Protein AF-A0AAV9WI42-F1 (afdb_monomer_lite)

Organism: NCBI:txid47236

Radius of gyration: 36.92 Å; chains: 1; bounding box: 80×61×106 Å

Secondary structure (DSSP, 8-state):
--HHHHHHHHHHHHHHHHHHHHHHHHHHHHHHHHHHHHHHHHHHHHHHHHHHHHHHHHHHHHHHHHHHHHHHS--HHHHHHHTT-HHHHHHHHHHHHHHTTT------------------------------------HHHHHHHHHHTT--------

pLDDT: mean 77.24, std 18.73, range [43.41, 98.69]

Structure (mmCIF, N/CA/C/O backbone):
data_AF-A0AAV9WI42-F1
#
_entry.id   AF-A0AAV9WI42-F1
#
loop_
_atom_site.group_PDB
_atom_site.id
_atom_site.type_symbol
_atom_site.label_atom_id
_atom_site.label_alt_id
_atom_site.label_comp_id
_atom_site.label_asym_id
_atom_site.label_entity_id
_atom_site.label_seq_id
_atom_site.pdbx_PDB_ins_code
_atom_site.Cartn_x
_atom_site.Cartn_y
_atom_site.Cartn_z
_atom_site.occupancy
_atom_site.B_iso_or_equiv
_atom_site.auth_seq_id
_atom_site.auth_comp_id
_atom_site.auth_asym_id
_atom_site.auth_atom_id
_atom_site.pdbx_PDB_model_num
ATOM 1 N N . MET A 1 1 ? 42.926 2.794 -51.880 1.00 59.94 1 MET A N 1
ATOM 2 C CA . MET A 1 1 ? 42.778 3.765 -50.778 1.00 59.94 1 MET A CA 1
ATOM 3 C C . MET A 1 1 ? 41.335 3.928 -50.275 1.00 59.94 1 MET A C 1
ATOM 5 O O . MET A 1 1 ? 41.202 4.468 -49.194 1.00 59.94 1 MET A O 1
ATOM 9 N N . SER A 1 2 ? 40.263 3.473 -50.959 1.00 68.25 2 SER A N 1
ATOM 10 C CA . SER A 1 2 ? 38.882 3.684 -50.449 1.00 68.25 2 SER A CA 1
ATOM 11 C C . SER A 1 2 ? 38.373 2.633 -49.446 1.00 68.25 2 SER A C 1
ATOM 13 O O . SER A 1 2 ? 37.429 2.909 -48.724 1.00 68.25 2 SER A O 1
ATOM 15 N N . GLY A 1 3 ? 38.995 1.451 -49.348 1.00 74.44 3 GLY A N 1
ATOM 16 C CA . GLY A 1 3 ? 38.494 0.373 -48.477 1.00 74.44 3 GLY A CA 1
ATOM 17 C C . GLY A 1 3 ? 38.712 0.576 -46.971 1.00 74.44 3 GLY A C 1
ATOM 18 O O . GLY A 1 3 ? 38.089 -0.114 -46.173 1.00 74.44 3 GLY A O 1
ATOM 19 N N . THR A 1 4 ? 39.584 1.501 -46.560 1.00 82.50 4 THR A N 1
ATOM 20 C CA . THR A 1 4 ? 39.823 1.790 -45.134 1.00 82.50 4 THR A CA 1
ATOM 21 C C . THR A 1 4 ? 38.729 2.672 -44.534 1.00 82.50 4 THR A C 1
ATOM 23 O O . THR A 1 4 ? 38.365 2.481 -43.380 1.00 82.50 4 THR A O 1
ATOM 26 N N . GLN A 1 5 ? 38.149 3.576 -45.327 1.00 84.31 5 GLN A N 1
ATOM 27 C CA . GLN A 1 5 ? 37.124 4.514 -44.865 1.00 84.31 5 GLN A CA 1
ATOM 28 C C . GLN A 1 5 ? 35.779 3.819 -44.591 1.00 84.31 5 GLN A C 1
ATOM 30 O O . GLN A 1 5 ? 35.120 4.117 -43.598 1.00 84.31 5 GLN A O 1
ATOM 35 N N . ASP A 1 6 ? 35.410 2.831 -45.411 1.00 88.25 6 ASP A N 1
ATOM 36 C CA . ASP A 1 6 ? 34.197 2.027 -45.200 1.00 88.25 6 ASP A CA 1
ATOM 37 C C . ASP A 1 6 ? 34.301 1.148 -43.940 1.00 88.25 6 ASP A C 1
ATOM 39 O O . ASP A 1 6 ? 33.302 0.865 -43.274 1.00 88.25 6 ASP A O 1
ATOM 43 N N . HIS A 1 7 ? 35.518 0.716 -43.588 1.00 91.12 7 HIS A N 1
ATOM 44 C CA . HIS A 1 7 ? 35.749 -0.084 -42.388 1.00 91.12 7 HIS A CA 1
ATOM 45 C C . HIS A 1 7 ? 35.605 0.750 -41.111 1.00 91.12 7 HIS A C 1
ATOM 47 O O . HIS A 1 7 ? 34.918 0.318 -40.187 1.00 91.12 7 HIS A O 1
ATOM 53 N N . GLU A 1 8 ? 36.184 1.953 -41.080 1.00 91.38 8 GLU A N 1
ATOM 54 C CA . GLU A 1 8 ? 36.052 2.882 -39.949 1.00 91.38 8 GLU A CA 1
ATOM 55 C C . GLU A 1 8 ? 34.584 3.254 -39.698 1.00 91.38 8 GLU A C 1
ATOM 57 O O . GLU A 1 8 ? 34.103 3.136 -38.572 1.00 91.38 8 GLU A O 1
ATOM 62 N N . GLN A 1 9 ? 33.828 3.572 -40.755 1.00 92.00 9 GLN A N 1
ATOM 63 C CA . GLN A 1 9 ? 32.399 3.878 -40.633 1.00 92.00 9 GLN A CA 1
ATOM 64 C C . GLN A 1 9 ? 31.577 2.703 -40.081 1.00 92.00 9 GLN A C 1
ATOM 66 O O . GLN A 1 9 ? 30.646 2.907 -39.300 1.00 92.00 9 GLN A O 1
ATOM 71 N N . ASN A 1 10 ? 31.912 1.465 -40.456 1.00 95.00 10 ASN A N 1
ATOM 72 C CA . ASN A 1 10 ? 31.237 0.275 -39.935 1.00 95.00 10 ASN A CA 1
ATOM 73 C C . ASN A 1 10 ? 31.556 0.049 -38.446 1.00 95.00 10 ASN A C 1
ATOM 75 O O . ASN A 1 10 ? 30.659 -0.260 -37.663 1.00 95.00 10 ASN A O 1
ATOM 79 N N . VAL A 1 11 ? 32.811 0.252 -38.033 1.00 95.62 11 VAL A N 1
ATOM 80 C CA . VAL A 1 11 ? 33.215 0.138 -36.621 1.00 95.62 11 VAL A CA 1
ATOM 81 C C . VAL A 1 11 ? 32.519 1.194 -35.760 1.00 95.62 11 VAL A C 1
ATOM 83 O O . VAL A 1 11 ? 31.973 0.851 -34.710 1.00 95.62 11 VAL A O 1
ATOM 86 N N . ASP A 1 12 ? 32.452 2.445 -36.218 1.00 96.44 12 ASP A N 1
ATOM 87 C CA . ASP A 1 12 ? 31.750 3.516 -35.504 1.00 96.44 12 ASP A CA 1
ATOM 88 C C . ASP A 1 12 ? 30.251 3.222 -35.367 1.00 96.44 12 ASP A C 1
ATOM 90 O O . ASP A 1 12 ? 29.678 3.373 -34.284 1.00 96.44 12 ASP A O 1
ATOM 94 N N . ALA A 1 13 ? 29.614 2.726 -36.432 1.00 96.00 13 ALA A N 1
ATOM 95 C CA . ALA A 1 13 ? 28.209 2.329 -36.397 1.00 96.00 13 ALA A CA 1
ATOM 96 C C . ALA A 1 13 ? 27.956 1.180 -35.404 1.00 96.00 13 ALA A C 1
ATOM 98 O O . ALA A 1 13 ? 26.983 1.213 -34.645 1.00 96.00 13 ALA A O 1
ATOM 99 N N . GLN A 1 14 ? 28.842 0.181 -35.355 1.00 97.69 14 GLN A N 1
ATOM 100 C CA . GLN A 1 14 ? 28.755 -0.906 -34.375 1.00 97.69 14 GLN A CA 1
ATOM 101 C C . GLN A 1 14 ? 28.946 -0.400 -32.944 1.00 97.69 14 GLN A C 1
ATOM 103 O O . GLN A 1 14 ? 28.209 -0.809 -32.045 1.00 97.69 14 GLN A O 1
ATOM 108 N N . MET A 1 15 ? 29.886 0.521 -32.723 1.00 97.44 15 MET A N 1
ATOM 109 C CA . MET A 1 15 ? 30.117 1.109 -31.406 1.00 97.44 15 MET A CA 1
ATOM 110 C C . MET A 1 15 ? 28.891 1.892 -30.921 1.00 97.44 15 MET A C 1
ATOM 112 O O . MET A 1 15 ? 28.472 1.726 -29.774 1.00 97.44 15 MET A O 1
ATOM 116 N N . GLN A 1 16 ? 28.267 2.683 -31.799 1.00 97.62 16 GLN A N 1
ATOM 117 C CA . GLN A 1 16 ? 27.024 3.397 -31.492 1.00 97.62 16 GLN A CA 1
ATOM 118 C C . GLN A 1 16 ? 25.873 2.434 -31.175 1.00 97.62 16 GLN A C 1
ATOM 120 O O . GLN A 1 16 ? 25.128 2.662 -30.221 1.00 97.62 16 GLN A O 1
ATOM 125 N N . LEU A 1 17 ? 25.750 1.328 -31.918 1.00 97.94 17 LEU A N 1
ATOM 126 C CA . LEU A 1 17 ? 24.737 0.306 -31.651 1.00 97.94 17 LEU A CA 1
ATOM 127 C C . LEU A 1 17 ? 24.930 -0.338 -30.271 1.00 97.94 17 LEU A C 1
ATOM 129 O O . LEU A 1 17 ? 23.964 -0.476 -29.523 1.00 97.94 17 LEU A O 1
ATOM 133 N N . ILE A 1 18 ? 26.167 -0.686 -29.908 1.00 98.12 18 ILE A N 1
ATOM 134 C CA . ILE A 1 18 ? 26.490 -1.255 -28.591 1.00 98.12 18 ILE A CA 1
ATOM 135 C C . ILE A 1 18 ? 26.161 -0.252 -27.477 1.00 98.12 18 ILE A C 1
ATOM 137 O O . ILE A 1 18 ? 25.559 -0.617 -26.469 1.00 98.12 18 ILE A O 1
ATOM 141 N N . GLN A 1 19 ? 26.501 1.028 -27.655 1.00 98.00 19 GLN A N 1
ATOM 142 C CA . GLN A 1 19 ? 26.164 2.075 -26.686 1.00 98.00 19 GLN A CA 1
ATOM 143 C C . GLN A 1 19 ? 24.647 2.248 -26.527 1.00 98.00 19 GLN A C 1
ATOM 145 O O . GLN A 1 19 ? 24.157 2.367 -25.402 1.00 98.00 19 GLN A O 1
ATOM 150 N N . ALA A 1 20 ? 23.893 2.212 -27.629 1.00 97.50 20 ALA A N 1
ATOM 151 C CA . ALA A 1 20 ? 22.435 2.272 -27.605 1.00 97.50 20 ALA A CA 1
ATOM 152 C C . ALA A 1 20 ? 21.811 1.045 -26.916 1.00 97.50 20 ALA A C 1
ATOM 154 O O . ALA A 1 20 ? 20.862 1.182 -26.148 1.00 97.50 20 ALA A O 1
ATOM 155 N N . GLN A 1 21 ? 22.362 -0.152 -27.131 1.00 98.31 21 GLN A N 1
ATOM 156 C CA . GLN A 1 21 ? 21.918 -1.367 -26.442 1.00 98.31 21 GLN A CA 1
ATOM 157 C C . GLN A 1 21 ? 22.203 -1.303 -24.939 1.00 98.31 21 GLN A C 1
ATOM 159 O O . GLN A 1 21 ? 21.335 -1.631 -24.131 1.00 98.31 21 GLN A O 1
ATOM 164 N N . ASN A 1 22 ? 23.386 -0.829 -24.548 1.00 98.12 22 ASN A N 1
ATOM 165 C CA . ASN A 1 22 ? 23.755 -0.693 -23.141 1.00 98.12 22 ASN A CA 1
ATOM 166 C C . ASN A 1 22 ? 22.878 0.332 -22.415 1.00 98.12 22 ASN A C 1
ATOM 168 O O . ASN A 1 22 ? 22.439 0.075 -21.295 1.00 98.12 22 ASN A O 1
ATOM 172 N N . SER A 1 23 ? 22.579 1.469 -23.050 1.00 98.06 23 SER A N 1
ATOM 173 C CA . SER A 1 23 ? 21.674 2.461 -22.466 1.00 98.06 23 SER A CA 1
ATOM 174 C C . SER A 1 23 ? 20.241 1.931 -22.374 1.00 98.06 23 SER A C 1
ATOM 176 O O . SER A 1 23 ? 19.604 2.090 -21.334 1.00 98.06 23 SER A O 1
ATOM 178 N N . ALA A 1 24 ? 19.749 1.221 -23.395 1.00 98.06 24 ALA A N 1
ATOM 179 C CA . ALA A 1 24 ? 18.437 0.579 -23.354 1.00 98.06 24 ALA A CA 1
ATOM 180 C C . ALA A 1 24 ? 18.327 -0.448 -22.213 1.00 98.06 24 ALA A C 1
ATOM 182 O O . ALA A 1 24 ? 17.346 -0.426 -21.468 1.00 98.06 24 ALA A O 1
ATOM 183 N N . ASN A 1 25 ? 19.348 -1.291 -22.031 1.00 98.38 25 ASN A N 1
ATOM 184 C CA . ASN A 1 25 ? 19.407 -2.253 -20.929 1.00 98.38 25 ASN A CA 1
ATOM 185 C C . ASN A 1 25 ? 19.409 -1.544 -19.568 1.00 98.38 25 ASN A C 1
ATOM 187 O O . ASN A 1 25 ? 18.629 -1.903 -18.691 1.00 98.38 25 ASN A O 1
ATOM 191 N N . TYR A 1 26 ? 20.200 -0.477 -19.421 1.00 98.38 26 TYR A N 1
ATOM 192 C CA . TYR A 1 26 ? 20.224 0.329 -18.200 1.00 98.38 26 TYR A CA 1
ATOM 193 C C . TYR A 1 26 ? 18.837 0.891 -17.843 1.00 98.38 26 TYR A C 1
ATOM 195 O O . TYR A 1 26 ? 18.384 0.764 -16.703 1.00 98.38 26 TYR A O 1
ATOM 203 N N . TYR A 1 27 ? 18.129 1.478 -18.813 1.00 98.25 27 TYR A N 1
ATOM 204 C CA . TYR A 1 27 ? 16.782 2.006 -18.577 1.00 98.25 27 TYR A CA 1
ATOM 205 C C . TYR A 1 27 ? 15.762 0.902 -18.282 1.00 98.25 27 TYR A C 1
ATOM 207 O O . TYR A 1 27 ? 14.871 1.100 -17.453 1.00 98.25 27 TYR A O 1
ATOM 215 N N . TYR A 1 28 ? 15.893 -0.261 -18.921 1.00 98.38 28 TYR A N 1
ATOM 216 C CA . TYR A 1 28 ? 15.040 -1.414 -18.650 1.00 98.38 28 TYR A CA 1
ATOM 217 C C . TYR A 1 28 ? 15.224 -1.938 -17.218 1.00 98.38 28 TYR A C 1
ATOM 219 O O . TYR A 1 28 ? 14.236 -2.149 -16.511 1.00 98.38 28 TYR A O 1
ATOM 227 N N . ASP A 1 29 ? 16.465 -2.066 -16.749 1.00 98.31 29 ASP A N 1
ATOM 228 C CA . ASP A 1 29 ? 16.769 -2.498 -15.382 1.00 98.31 29 ASP A CA 1
ATOM 229 C C . ASP A 1 29 ? 16.282 -1.479 -14.344 1.00 98.31 29 ASP A C 1
ATOM 231 O O . ASP A 1 29 ? 15.686 -1.847 -13.326 1.00 98.31 29 ASP A O 1
ATOM 235 N N . ALA A 1 30 ? 16.453 -0.181 -14.620 1.00 98.31 30 ALA A N 1
ATOM 236 C CA . ALA A 1 30 ? 15.920 0.886 -13.777 1.00 98.31 30 ALA A CA 1
ATOM 237 C C . ALA A 1 30 ? 14.384 0.827 -13.683 1.00 98.31 30 ALA A C 1
ATOM 239 O O . ALA A 1 30 ? 13.818 0.948 -12.591 1.00 98.31 30 ALA A O 1
ATOM 240 N N . TYR A 1 31 ? 13.704 0.580 -14.807 1.00 98.50 31 TYR A N 1
ATOM 241 C CA . TYR A 1 31 ? 12.256 0.389 -14.844 1.00 98.50 31 TYR A CA 1
ATOM 242 C C . TYR A 1 31 ? 11.820 -0.831 -14.023 1.00 98.50 31 TYR A C 1
ATOM 244 O O . TYR A 1 31 ? 10.909 -0.718 -13.200 1.00 98.50 31 TYR A O 1
ATOM 252 N N . GLN A 1 32 ? 12.485 -1.978 -14.190 1.00 98.69 32 GLN A N 1
ATOM 253 C CA . GLN A 1 32 ? 12.189 -3.194 -13.425 1.00 98.69 32 GLN A CA 1
ATOM 254 C C . GLN A 1 32 ? 12.396 -2.986 -11.921 1.00 98.69 32 GLN A C 1
ATOM 256 O O . GLN A 1 32 ? 11.547 -3.372 -11.112 1.00 98.69 32 GLN A O 1
ATOM 261 N N . SER A 1 33 ? 13.478 -2.305 -11.537 1.00 98.50 33 SER A N 1
ATOM 262 C CA . SER A 1 33 ? 13.742 -1.932 -10.148 1.00 98.50 33 SER A CA 1
ATOM 263 C C . SER A 1 33 ? 12.616 -1.060 -9.586 1.00 98.50 33 SER A C 1
ATOM 265 O O . SER A 1 33 ? 12.036 -1.391 -8.549 1.00 98.50 33 SER A O 1
ATOM 267 N N . CYS A 1 34 ? 12.202 -0.016 -10.308 1.00 98.69 34 CYS A N 1
ATOM 268 C CA . CYS A 1 34 ? 11.095 0.846 -9.897 1.00 98.69 34 CYS A CA 1
ATOM 269 C C . CYS A 1 34 ? 9.766 0.077 -9.777 1.00 98.69 34 CYS A C 1
ATOM 271 O O . CYS A 1 34 ? 9.057 0.208 -8.777 1.00 98.69 34 CYS A O 1
ATOM 273 N N . ALA A 1 35 ? 9.448 -0.787 -10.744 1.00 98.56 35 ALA A N 1
ATOM 274 C CA . ALA A 1 35 ? 8.254 -1.628 -10.707 1.00 98.56 35 ALA A CA 1
ATOM 275 C C . ALA A 1 35 ? 8.258 -2.578 -9.494 1.00 98.56 35 ALA A C 1
ATOM 277 O O . ALA A 1 35 ? 7.227 -2.762 -8.840 1.00 98.56 35 ALA A O 1
ATOM 278 N N . SER A 1 36 ? 9.420 -3.142 -9.149 1.00 98.44 36 SER A N 1
ATOM 279 C CA . SER A 1 36 ? 9.581 -4.000 -7.971 1.00 98.44 36 SER A CA 1
ATOM 280 C C . SER A 1 36 ? 9.363 -3.229 -6.662 1.00 98.44 36 SER A C 1
ATOM 282 O O . SER A 1 36 ? 8.631 -3.697 -5.785 1.00 98.44 36 SER A O 1
ATOM 284 N N . GLN A 1 37 ? 9.898 -2.007 -6.559 1.00 98.62 37 GLN A N 1
ATOM 285 C CA . GLN A 1 37 ? 9.708 -1.130 -5.403 1.00 98.62 37 GLN A CA 1
ATOM 286 C C . GLN A 1 37 ? 8.244 -0.712 -5.256 1.00 98.62 37 GLN A C 1
ATOM 288 O O . GLN A 1 37 ? 7.686 -0.804 -4.164 1.00 98.62 37 GLN A O 1
ATOM 293 N N . LEU A 1 38 ? 7.582 -0.337 -6.354 1.00 98.56 38 LEU A N 1
ATOM 294 C CA . LEU A 1 38 ? 6.162 0.016 -6.352 1.00 98.56 38 LEU A CA 1
ATOM 295 C C . LEU A 1 38 ? 5.294 -1.159 -5.887 1.00 98.56 38 LEU A C 1
ATOM 297 O O . LEU A 1 38 ? 4.378 -0.977 -5.082 1.00 98.56 38 LEU A O 1
ATOM 301 N N . ASN A 1 39 ? 5.602 -2.374 -6.344 1.00 98.50 39 ASN A N 1
ATOM 302 C CA . ASN A 1 39 ? 4.915 -3.579 -5.888 1.00 98.50 39 ASN A CA 1
ATOM 303 C C . ASN A 1 39 ? 5.159 -3.851 -4.398 1.00 98.50 39 ASN A C 1
ATOM 305 O O . ASN A 1 39 ? 4.209 -4.181 -3.690 1.00 98.50 39 ASN A O 1
ATOM 309 N N . SER A 1 40 ? 6.383 -3.658 -3.904 1.00 98.50 40 SER A N 1
ATOM 310 C CA . SER A 1 40 ? 6.702 -3.777 -2.476 1.00 98.50 40 SER A CA 1
ATOM 311 C C . SER A 1 40 ? 5.897 -2.783 -1.630 1.00 98.50 40 SER A C 1
ATOM 313 O O . SER A 1 40 ? 5.170 -3.189 -0.719 1.00 98.50 40 SER A O 1
ATOM 315 N N . CYS A 1 41 ? 5.902 -1.498 -2.002 1.00 98.69 41 CYS A N 1
ATOM 316 C CA . CYS A 1 41 ? 5.104 -0.458 -1.346 1.00 98.69 41 CYS A CA 1
ATOM 317 C C . CYS A 1 41 ? 3.604 -0.784 -1.369 1.00 98.69 41 CYS A C 1
ATOM 319 O O . CYS A 1 41 ? 2.901 -0.606 -0.373 1.00 98.69 41 CYS A O 1
ATOM 321 N N . ARG A 1 42 ? 3.095 -1.314 -2.488 1.00 98.69 42 ARG A N 1
ATOM 322 C CA . ARG A 1 42 ? 1.696 -1.744 -2.605 1.00 98.69 42 ARG A CA 1
ATOM 323 C C . ARG A 1 42 ? 1.360 -2.881 -1.639 1.00 98.69 42 ARG A C 1
ATOM 325 O O . ARG A 1 42 ? 0.285 -2.855 -1.043 1.00 98.69 42 ARG A O 1
ATOM 332 N N . GLN A 1 43 ? 2.243 -3.867 -1.481 1.00 98.50 43 GLN A N 1
ATOM 333 C CA . GLN A 1 43 ? 2.027 -4.973 -0.543 1.00 98.50 43 GLN A CA 1
ATOM 334 C C . GLN A 1 43 ? 2.053 -4.495 0.911 1.00 98.50 43 GLN A C 1
ATOM 336 O O . GLN A 1 43 ? 1.175 -4.874 1.685 1.00 98.50 43 GLN A O 1
ATOM 341 N N . GLN A 1 44 ? 2.984 -3.604 1.265 1.00 98.56 44 GLN A N 1
ATOM 342 C CA . GLN A 1 44 ? 3.023 -2.980 2.591 1.00 98.56 44 GLN A CA 1
ATOM 343 C C . GLN A 1 44 ? 1.733 -2.205 2.886 1.00 98.56 44 GLN A C 1
ATOM 345 O O . GLN A 1 44 ? 1.132 -2.384 3.942 1.00 98.56 44 GLN A O 1
ATOM 350 N N . LEU A 1 45 ? 1.233 -1.423 1.925 1.00 98.62 45 LEU A N 1
ATOM 351 C CA . LEU A 1 45 ? -0.032 -0.704 2.080 1.00 98.62 45 LEU A CA 1
ATOM 352 C C . LEU A 1 45 ? -1.217 -1.654 2.319 1.00 98.62 45 LEU A C 1
ATOM 354 O O . LEU A 1 45 ? -2.064 -1.382 3.168 1.00 98.62 45 LEU A O 1
ATOM 358 N N . LEU A 1 46 ? -1.296 -2.767 1.582 1.00 98.62 46 LEU A N 1
ATOM 359 C CA . LEU A 1 46 ? -2.347 -3.771 1.785 1.00 98.62 46 LEU A CA 1
ATOM 360 C C . LEU A 1 46 ? -2.235 -4.451 3.155 1.00 98.62 46 LEU A C 1
ATOM 362 O O . LEU A 1 46 ? -3.262 -4.722 3.782 1.00 98.62 46 LEU A O 1
ATOM 366 N N . HIS A 1 47 ? -1.011 -4.700 3.624 1.00 98.62 47 HIS A N 1
ATOM 367 C CA . HIS A 1 47 ? -0.755 -5.243 4.953 1.00 98.62 47 HIS A CA 1
ATOM 368 C C . HIS A 1 47 ? -1.238 -4.286 6.050 1.00 98.62 47 HIS A C 1
ATOM 370 O O . HIS A 1 47 ? -2.049 -4.679 6.886 1.00 98.62 47 HIS A O 1
ATOM 376 N N . GLU A 1 48 ? -0.860 -3.009 5.987 1.00 98.31 48 GLU A N 1
ATOM 377 C CA . GLU A 1 48 ? -1.306 -2.010 6.965 1.00 98.31 48 GLU A CA 1
ATOM 378 C C . GLU A 1 48 ? -2.824 -1.795 6.933 1.00 98.31 48 GLU A C 1
ATOM 380 O O . GLU A 1 48 ? -3.474 -1.692 7.973 1.00 98.31 48 GLU A O 1
ATOM 385 N N . GLN A 1 49 ? -3.444 -1.818 5.749 1.00 98.56 49 GLN A N 1
ATOM 386 C CA . GLN A 1 49 ? -4.905 -1.773 5.642 1.00 98.56 49 GLN A CA 1
ATOM 387 C C . GLN A 1 49 ? -5.584 -2.957 6.335 1.00 98.56 49 GLN A C 1
ATOM 389 O O . GLN A 1 49 ? -6.667 -2.792 6.904 1.00 98.56 49 GLN A O 1
ATOM 394 N N . LYS A 1 50 ? -4.981 -4.149 6.276 1.00 98.50 50 LYS A N 1
ATOM 395 C CA . LYS A 1 50 ? -5.469 -5.317 7.008 1.00 98.50 50 LYS A CA 1
ATOM 396 C C . LYS A 1 50 ? -5.317 -5.103 8.515 1.00 98.50 50 LYS A C 1
ATOM 398 O O . LYS A 1 50 ? -6.311 -5.233 9.220 1.00 98.50 50 LYS A O 1
ATOM 403 N N . ASN A 1 51 ? -4.146 -4.668 8.980 1.00 98.56 51 ASN A N 1
ATOM 404 C CA . ASN A 1 51 ? -3.886 -4.398 10.399 1.00 98.56 51 ASN A CA 1
ATOM 405 C C . ASN A 1 51 ? -4.886 -3.385 10.982 1.00 98.56 51 ASN A C 1
ATOM 407 O O . ASN A 1 51 ? -5.454 -3.610 12.048 1.00 98.56 51 ASN A O 1
ATOM 411 N N . VAL A 1 52 ? -5.185 -2.305 10.251 1.00 98.56 52 VAL A N 1
ATOM 412 C CA . VAL A 1 52 ? -6.195 -1.316 10.663 1.00 98.56 52 VAL A CA 1
ATOM 413 C C . VAL A 1 52 ? -7.587 -1.941 10.778 1.00 98.56 52 VAL A C 1
ATOM 415 O O . VAL A 1 52 ? -8.311 -1.648 11.730 1.00 98.56 52 VAL A O 1
ATOM 418 N N . ARG A 1 53 ? -7.988 -2.805 9.836 1.00 98.56 53 ARG A N 1
ATOM 419 C CA . ARG A 1 53 ? -9.281 -3.508 9.916 1.00 98.56 53 ARG A CA 1
ATOM 420 C C . ARG A 1 53 ? -9.329 -4.445 11.118 1.00 98.56 53 ARG A C 1
ATOM 422 O O . ARG A 1 53 ? -10.327 -4.433 11.835 1.00 98.56 53 ARG A O 1
ATOM 429 N N . ASP A 1 54 ? -8.263 -5.194 11.361 1.00 98.25 54 ASP A N 1
ATOM 430 C CA . ASP A 1 54 ? -8.183 -6.140 12.474 1.00 98.25 54 ASP A CA 1
ATOM 431 C C . ASP A 1 54 ? -8.266 -5.387 13.817 1.00 98.25 54 ASP A C 1
ATOM 433 O O . ASP A 1 54 ? -9.124 -5.689 14.650 1.00 98.25 54 ASP A O 1
ATOM 437 N N . LEU A 1 55 ? -7.517 -4.290 13.978 1.00 98.62 55 LEU A N 1
ATOM 438 C CA . LEU A 1 55 ? -7.616 -3.408 15.149 1.00 98.62 55 LEU A CA 1
ATOM 439 C C . LEU A 1 55 ? -9.024 -2.821 15.333 1.00 98.62 55 LEU A C 1
ATOM 441 O O . LEU A 1 55 ? -9.537 -2.780 16.451 1.00 98.62 55 LEU A O 1
ATOM 445 N N . GLN A 1 56 ? -9.694 -2.411 14.252 1.00 98.50 56 GLN A N 1
ATOM 446 C CA . GLN A 1 56 ? -11.084 -1.948 14.325 1.00 98.50 56 GLN A CA 1
ATOM 447 C C . GLN A 1 56 ? -12.039 -3.049 14.802 1.00 98.50 56 GLN A C 1
ATOM 449 O O . GLN A 1 56 ? -12.975 -2.758 15.549 1.00 98.50 56 GLN A O 1
ATOM 454 N N . THR A 1 57 ? -11.832 -4.303 14.388 1.00 98.31 57 THR A N 1
ATOM 455 C CA . THR A 1 57 ? -12.641 -5.426 14.885 1.00 98.31 57 THR A CA 1
ATOM 456 C C . THR A 1 57 ? -12.387 -5.702 16.364 1.00 98.31 57 THR A C 1
ATOM 458 O O . THR A 1 57 ? -13.352 -5.859 17.111 1.00 98.31 57 THR A O 1
ATOM 461 N N . HIS A 1 58 ? -11.131 -5.647 16.815 1.00 98.56 58 HIS A N 1
ATOM 462 C CA . HIS A 1 58 ? -10.778 -5.809 18.227 1.00 98.56 58 HIS A CA 1
ATOM 463 C C . HIS A 1 58 ? -11.385 -4.700 19.095 1.00 98.56 58 HIS A C 1
ATOM 465 O O . HIS A 1 58 ? -12.017 -4.991 20.108 1.00 98.56 58 HIS A O 1
ATOM 471 N N . LEU A 1 59 ? -11.297 -3.435 18.669 1.00 98.50 59 LEU A N 1
ATOM 472 C CA . LEU A 1 59 ? -11.916 -2.313 19.384 1.00 98.50 59 LEU A CA 1
ATOM 473 C C . LEU A 1 59 ? -13.435 -2.464 19.504 1.00 98.50 59 LEU A C 1
ATOM 475 O O . LEU A 1 59 ? -14.007 -2.143 20.547 1.00 98.50 59 LEU A O 1
ATOM 479 N N . ARG A 1 60 ? -14.102 -2.973 18.460 1.00 98.19 60 ARG A N 1
ATOM 480 C CA . ARG A 1 60 ? -15.538 -3.282 18.522 1.00 98.19 60 ARG A CA 1
ATOM 481 C C . ARG A 1 60 ? -15.833 -4.407 19.511 1.00 98.19 60 ARG A C 1
ATOM 483 O O . ARG A 1 60 ? -16.798 -4.273 20.254 1.00 98.19 60 ARG A O 1
ATOM 490 N N . SER A 1 61 ? -15.012 -5.459 19.546 1.00 97.88 61 SER A N 1
ATOM 491 C CA . SER A 1 61 ? -15.148 -6.552 20.522 1.00 97.88 61 SER A CA 1
ATOM 492 C C . SER A 1 61 ? -15.043 -6.032 21.953 1.00 97.88 61 SER A C 1
ATOM 494 O O . SER A 1 61 ? -15.975 -6.198 22.733 1.00 97.88 61 SER A O 1
ATOM 496 N N . ILE A 1 62 ? -13.981 -5.281 22.259 1.00 97.88 62 ILE A N 1
ATOM 497 C CA . ILE A 1 62 ? -13.764 -4.686 23.587 1.00 97.88 62 ILE A CA 1
ATOM 498 C C . ILE A 1 62 ? -14.919 -3.748 23.958 1.00 97.88 62 ILE A C 1
ATOM 500 O O . ILE A 1 62 ? -15.404 -3.761 25.085 1.00 97.88 62 ILE A O 1
ATOM 504 N N . SER A 1 63 ? -15.412 -2.950 23.006 1.00 97.75 63 SER A N 1
ATOM 505 C CA . SER A 1 63 ? -16.555 -2.061 23.249 1.00 97.75 63 SER A CA 1
ATOM 506 C C . SER A 1 63 ? -17.831 -2.834 23.604 1.00 97.75 63 SER A C 1
ATOM 508 O O . SER A 1 63 ? -18.613 -2.381 24.440 1.00 97.75 63 SER A O 1
ATOM 510 N N . LEU A 1 64 ? -18.060 -3.993 22.977 1.00 96.44 64 LEU A N 1
ATOM 511 C CA . LEU A 1 64 ? -19.192 -4.866 23.294 1.00 96.44 64 LEU A CA 1
ATOM 512 C C . LEU A 1 64 ? -19.030 -5.526 24.664 1.00 96.44 64 LEU A C 1
ATOM 514 O O . LEU A 1 64 ? -20.000 -5.561 25.417 1.00 96.44 64 LEU A O 1
ATOM 518 N N . GLU A 1 65 ? -17.827 -5.988 25.003 1.00 96.75 65 GLU A N 1
ATOM 519 C CA . GLU A 1 65 ? -17.509 -6.543 26.324 1.00 96.75 65 GLU A CA 1
ATOM 520 C C . GLU A 1 65 ? -17.718 -5.504 27.430 1.00 96.75 65 GLU A C 1
ATOM 522 O O . GLU A 1 65 ? -18.418 -5.773 28.403 1.00 96.75 65 GLU A O 1
ATOM 527 N N . LEU A 1 66 ? -17.213 -4.278 27.255 1.00 94.75 66 LEU A N 1
ATOM 528 C CA . LEU A 1 66 ? -17.431 -3.179 28.202 1.00 94.75 66 LEU A CA 1
ATOM 529 C C . LEU A 1 66 ? -18.916 -2.862 28.382 1.00 94.75 66 LEU A C 1
ATOM 531 O O . LEU A 1 66 ? -19.368 -2.648 29.505 1.00 94.75 66 LEU A O 1
ATOM 535 N N . ARG A 1 67 ? -19.691 -2.862 27.293 1.00 93.75 67 ARG A N 1
ATOM 536 C CA . ARG A 1 67 ? -21.144 -2.671 27.363 1.00 93.75 67 ARG A CA 1
ATOM 537 C C . ARG A 1 67 ? -21.827 -3.806 28.126 1.00 93.75 67 ARG A C 1
ATOM 539 O O . ARG A 1 67 ? -22.751 -3.544 28.889 1.00 93.75 67 ARG A O 1
ATOM 546 N N . TRP A 1 68 ? -21.373 -5.042 27.932 1.00 93.44 68 TRP A N 1
ATOM 547 C CA . TRP A 1 68 ? -21.837 -6.204 28.690 1.00 93.44 68 TRP A CA 1
ATOM 548 C C . TRP A 1 68 ? -21.548 -6.049 30.185 1.00 93.44 68 TRP A C 1
ATOM 550 O O . TRP A 1 68 ? -22.462 -6.184 30.992 1.00 93.44 68 TRP A O 1
ATOM 560 N N . TYR A 1 69 ? -20.321 -5.676 30.559 1.00 89.88 69 TYR A N 1
ATOM 561 C CA . TYR A 1 69 ? -19.964 -5.417 31.956 1.00 89.88 69 TYR A CA 1
ATOM 562 C C . TYR A 1 69 ? -20.784 -4.274 32.568 1.00 89.88 69 TYR A C 1
ATOM 564 O O . TYR A 1 69 ? -21.273 -4.399 33.686 1.00 89.88 69 TYR A O 1
ATOM 572 N N . GLN A 1 70 ? -21.003 -3.183 31.832 1.00 88.44 70 GLN A N 1
ATOM 573 C CA . GLN A 1 70 ? -21.858 -2.080 32.288 1.00 88.44 70 GLN A CA 1
ATOM 574 C C . GLN A 1 70 ? -23.312 -2.514 32.515 1.00 88.44 70 GLN A C 1
ATOM 576 O O . GLN A 1 70 ? -23.959 -2.017 33.435 1.00 88.44 70 GLN A O 1
ATOM 581 N N . ALA A 1 71 ? -23.827 -3.431 31.693 1.00 85.75 71 ALA A N 1
ATOM 582 C CA . ALA A 1 71 ? -25.171 -3.978 31.847 1.00 85.75 71 A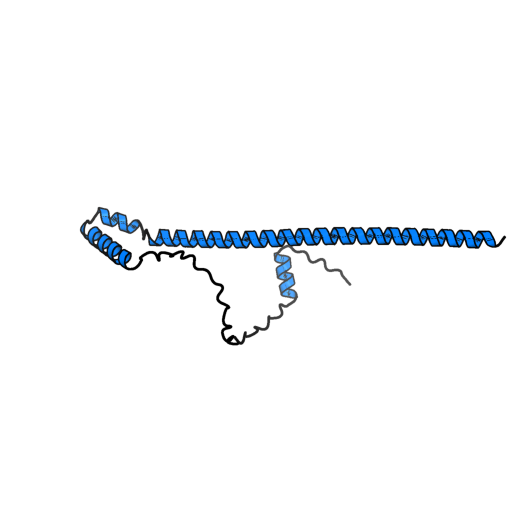LA A CA 1
ATOM 583 C C . ALA A 1 71 ? -25.270 -4.984 33.006 1.00 85.75 71 ALA A C 1
ATOM 585 O O . ALA A 1 71 ? -26.294 -5.020 33.682 1.00 85.75 71 ALA A O 1
ATOM 586 N N . ALA A 1 72 ? -24.217 -5.770 33.250 1.00 87.00 72 ALA A N 1
ATOM 587 C CA . ALA A 1 72 ? -24.149 -6.728 34.354 1.00 87.00 72 ALA A CA 1
ATOM 588 C C . ALA A 1 72 ? -24.018 -6.046 35.728 1.00 87.00 72 ALA A C 1
ATOM 590 O O . ALA A 1 72 ? -24.487 -6.581 36.729 1.00 87.00 72 ALA A O 1
ATOM 591 N N . PHE A 1 73 ? -23.418 -4.852 35.777 1.00 84.00 73 PHE A N 1
ATOM 592 C CA . PHE A 1 73 ? -23.217 -4.076 37.004 1.00 84.00 73 PHE A CA 1
ATOM 593 C C . PHE A 1 73 ? -23.830 -2.670 36.889 1.00 84.00 73 PHE A C 1
ATOM 595 O O . PHE A 1 73 ? -23.098 -1.674 36.851 1.00 84.00 73 PHE A O 1
ATOM 602 N N . PRO A 1 74 ? -25.170 -2.549 36.826 1.00 75.00 74 PRO A N 1
ATOM 603 C CA . PRO A 1 74 ? -25.824 -1.251 36.768 1.00 75.00 74 PRO A CA 1
ATOM 604 C C . PRO A 1 74 ? -25.547 -0.485 38.070 1.00 75.00 74 PRO A C 1
ATOM 606 O O . PRO A 1 74 ? -26.002 -0.877 39.135 1.00 75.00 74 PRO A O 1
ATOM 609 N N . ASN A 1 75 ? -24.752 0.586 37.964 1.00 63.75 75 ASN A N 1
ATOM 610 C CA . ASN A 1 75 ? -24.414 1.557 39.011 1.00 63.75 75 ASN A CA 1
ATOM 611 C C . ASN A 1 75 ? -24.201 0.986 40.426 1.00 63.75 75 ASN A C 1
ATOM 613 O O . ASN A 1 75 ? -25.117 0.914 41.242 1.00 63.75 75 ASN A O 1
ATOM 617 N N . ALA A 1 76 ? -22.932 0.813 40.805 1.00 56.69 76 ALA A N 1
ATOM 618 C CA . ALA A 1 76 ? -22.541 0.554 42.194 1.00 56.69 76 ALA A CA 1
ATOM 619 C C . ALA A 1 76 ? -23.001 1.642 43.202 1.00 56.69 76 ALA A C 1
ATOM 621 O O . ALA A 1 76 ? -22.928 1.453 44.417 1.00 56.69 76 ALA A O 1
ATOM 622 N N . LYS A 1 77 ? -23.496 2.792 42.724 1.00 58.78 77 LYS A N 1
ATOM 623 C CA . LYS A 1 77 ? -24.129 3.814 43.569 1.00 58.78 77 LYS A CA 1
ATOM 624 C C . LYS A 1 77 ? -25.438 3.328 44.202 1.00 58.78 77 LYS A C 1
ATOM 626 O O . LYS A 1 77 ? -25.713 3.708 45.335 1.00 58.78 77 LYS A O 1
ATOM 631 N N . ASP A 1 78 ? -26.175 2.434 43.544 1.00 54.81 78 ASP A N 1
ATOM 632 C CA . ASP A 1 78 ? -27.408 1.871 44.106 1.00 54.81 78 ASP A CA 1
ATOM 633 C C . ASP A 1 78 ? -27.118 0.744 45.114 1.00 54.81 78 ASP A C 1
ATOM 635 O O . ASP A 1 78 ? -27.895 0.524 46.044 1.00 54.81 78 ASP A O 1
ATOM 639 N N . THR A 1 79 ? -25.952 0.090 45.027 1.00 52.44 79 THR A N 1
ATOM 640 C CA . THR A 1 79 ? -25.518 -0.908 46.023 1.00 52.44 79 THR A CA 1
ATOM 641 C C . THR A 1 79 ? -25.158 -0.320 47.386 1.00 52.44 79 THR A C 1
ATOM 643 O O . THR A 1 79 ? -25.300 -1.017 48.388 1.00 52.44 79 THR A O 1
ATOM 646 N N . TYR A 1 80 ? -24.785 0.960 47.487 1.00 53.19 80 TYR A N 1
ATOM 647 C CA . TYR A 1 80 ? -24.579 1.592 48.801 1.00 53.19 80 TYR A CA 1
ATOM 648 C C . TYR A 1 80 ? -25.900 1.844 49.554 1.00 53.19 80 TYR A C 1
ATOM 650 O O . TYR A 1 80 ? -25.921 1.841 50.785 1.00 53.19 80 TYR A O 1
ATOM 658 N N . HIS A 1 81 ? -27.028 1.975 48.847 1.00 50.66 81 HIS A N 1
ATOM 659 C CA . HIS A 1 81 ? -28.354 2.065 49.475 1.00 50.66 81 HIS A CA 1
ATOM 660 C C . HIS A 1 81 ? -28.928 0.705 49.903 1.00 50.66 81 HIS A C 1
ATOM 662 O O . HIS A 1 81 ? -29.878 0.660 50.681 1.00 50.66 81 HIS A O 1
ATOM 668 N N . LEU A 1 82 ? -28.330 -0.404 49.460 1.00 49.28 82 LEU A N 1
ATOM 669 C CA . LEU A 1 82 ? -28.718 -1.757 49.870 1.00 49.28 82 LEU A CA 1
ATOM 670 C C . LEU A 1 82 ? -28.170 -2.140 51.252 1.00 49.28 82 LEU A C 1
ATOM 672 O O . LEU A 1 82 ? -28.758 -2.981 51.925 1.00 49.28 82 LEU A O 1
ATOM 676 N N . GLN A 1 83 ? -27.081 -1.506 51.701 1.00 51.22 83 GLN A N 1
ATOM 677 C CA . GLN A 1 83 ? -26.536 -1.707 53.050 1.00 51.22 83 GLN A CA 1
ATOM 678 C C . GLN A 1 83 ? -27.320 -0.968 54.141 1.00 51.22 83 GLN A C 1
ATOM 680 O O . GLN A 1 83 ? -27.236 -1.340 55.307 1.00 51.22 83 GLN A O 1
ATOM 685 N N . THR A 1 84 ? -28.070 0.074 53.780 1.00 57.31 84 THR A N 1
ATOM 686 C CA . THR A 1 84 ? -28.797 0.918 54.742 1.00 57.31 84 THR A CA 1
ATOM 687 C C . THR A 1 84 ? -30.267 0.537 54.896 1.00 57.31 84 THR A C 1
ATOM 689 O O . THR A 1 84 ? -30.892 0.965 55.861 1.00 57.31 84 THR A O 1
ATOM 692 N N . ASP A 1 85 ? -30.821 -0.285 53.996 1.00 57.81 85 ASP A N 1
ATOM 693 C CA . ASP A 1 85 ? -32.244 -0.631 54.014 1.00 57.81 85 ASP A CA 1
ATOM 694 C C . ASP A 1 85 ? -32.497 -2.041 53.413 1.00 57.81 85 ASP A C 1
ATOM 696 O O . ASP A 1 85 ? -32.608 -2.194 52.189 1.00 57.81 85 ASP A O 1
ATOM 700 N N . PRO A 1 86 ? -32.588 -3.108 54.236 1.00 65.38 86 PRO A N 1
ATOM 701 C CA . PRO A 1 86 ? -32.706 -4.497 53.760 1.00 65.38 86 PRO A CA 1
ATOM 702 C C . PRO A 1 86 ? -33.995 -4.762 52.960 1.00 65.38 86 PRO A C 1
ATOM 704 O O . PRO A 1 86 ? -34.057 -5.686 52.147 1.00 65.38 86 PRO A O 1
ATOM 707 N N . SER A 1 87 ? -35.011 -3.912 53.127 1.00 67.25 87 SER A N 1
ATOM 708 C CA . SER A 1 87 ? -36.284 -3.972 52.401 1.00 67.25 87 SER A CA 1
ATOM 709 C C . SER A 1 87 ? -36.132 -3.708 50.892 1.00 67.25 87 SER A C 1
ATOM 711 O O . SER A 1 87 ? -36.808 -4.329 50.067 1.00 67.25 87 SER A O 1
ATOM 713 N N . LYS A 1 88 ? -35.198 -2.832 50.500 1.00 60.59 88 LYS A N 1
ATOM 714 C CA . LYS A 1 88 ? -34.908 -2.517 49.091 1.00 60.59 88 LYS A CA 1
ATOM 715 C C . LYS A 1 88 ? -34.024 -3.577 48.434 1.00 60.59 88 LYS A C 1
ATOM 717 O O . LYS A 1 88 ? -34.122 -3.777 47.223 1.00 60.59 88 LYS A O 1
ATOM 722 N N . ALA A 1 89 ? -33.243 -4.311 49.228 1.00 60.91 89 ALA A N 1
ATOM 723 C CA . ALA A 1 89 ? -32.412 -5.411 48.751 1.00 60.91 89 ALA A CA 1
ATOM 724 C C . ALA A 1 89 ? -33.202 -6.614 48.266 1.00 60.91 89 ALA A C 1
ATOM 726 O O . ALA A 1 89 ? -32.923 -7.123 47.180 1.00 60.91 89 ALA A O 1
ATOM 727 N N . ALA A 1 90 ? -34.254 -6.993 48.987 1.00 64.62 90 ALA A N 1
ATOM 728 C CA . ALA A 1 90 ? -35.143 -8.061 48.547 1.00 64.62 90 ALA A CA 1
ATOM 729 C C . ALA A 1 90 ? -35.806 -7.746 47.189 1.00 64.62 90 ALA A C 1
ATOM 731 O O . ALA A 1 90 ? -35.889 -8.610 46.318 1.00 64.62 90 ALA A O 1
ATOM 732 N N . ASN A 1 91 ? -36.206 -6.488 46.965 1.00 65.31 91 ASN A N 1
ATOM 733 C CA . ASN A 1 91 ? -36.843 -6.062 45.715 1.00 65.31 91 ASN A CA 1
ATOM 734 C C . ASN A 1 91 ? -35.883 -6.019 44.515 1.00 65.31 91 ASN A C 1
ATOM 736 O O . ASN A 1 91 ? -36.297 -6.285 43.385 1.00 65.31 91 ASN A O 1
ATOM 740 N N . LEU A 1 92 ? -34.608 -5.681 44.731 1.00 63.28 92 LEU A N 1
ATOM 741 C CA . LEU A 1 92 ? -33.614 -5.668 43.657 1.00 63.28 92 LEU A CA 1
ATOM 742 C C . LEU A 1 92 ? -33.207 -7.094 43.257 1.00 63.28 92 LEU A C 1
ATOM 744 O O . LEU A 1 92 ? -33.166 -7.403 42.069 1.00 63.28 92 LEU A O 1
ATOM 748 N N . VAL A 1 93 ? -32.992 -7.979 44.239 1.00 66.06 93 VAL A N 1
ATOM 749 C CA . VAL A 1 93 ? -32.684 -9.400 44.000 1.00 66.06 93 VAL A CA 1
ATOM 750 C C . VAL A 1 93 ? -33.825 -10.084 43.244 1.00 66.06 93 VAL A C 1
ATOM 752 O O . VAL A 1 93 ? -33.559 -10.807 42.286 1.00 66.06 93 VAL A O 1
ATOM 755 N N . ALA A 1 94 ? -35.084 -9.789 43.591 1.00 62.62 94 ALA A N 1
ATOM 756 C CA . ALA A 1 94 ? -36.257 -10.297 42.876 1.00 62.62 94 ALA A CA 1
ATOM 757 C C . ALA A 1 94 ? -36.332 -9.808 41.414 1.00 62.62 94 ALA A C 1
ATOM 759 O O . ALA A 1 94 ? -36.711 -10.562 40.522 1.00 62.62 94 ALA A O 1
ATOM 760 N N . LYS A 1 95 ? -35.933 -8.558 41.134 1.00 63.16 95 LYS A N 1
ATOM 761 C CA . LYS A 1 95 ? -35.882 -8.026 39.758 1.00 63.16 95 LYS A CA 1
ATOM 762 C C . LYS A 1 95 ? -34.756 -8.635 38.923 1.00 63.16 95 LYS A C 1
ATOM 764 O O . LYS A 1 95 ? -34.946 -8.860 37.733 1.00 63.16 95 LYS A O 1
ATOM 769 N N . ILE A 1 96 ? -33.602 -8.905 39.532 1.00 62.06 96 ILE A N 1
ATOM 770 C CA . ILE A 1 96 ? -32.465 -9.540 38.850 1.00 62.06 96 ILE A CA 1
ATOM 771 C C . ILE A 1 96 ? -32.801 -10.998 38.506 1.00 62.06 96 ILE A C 1
ATOM 773 O O . ILE A 1 96 ? -32.632 -11.398 37.358 1.00 62.06 96 ILE A O 1
ATOM 777 N N . THR A 1 97 ? -33.384 -11.750 39.447 1.00 60.12 97 THR A N 1
ATOM 778 C CA . THR A 1 97 ? -33.819 -13.142 39.204 1.00 60.12 97 THR A CA 1
ATOM 779 C C . THR A 1 97 ? -34.935 -13.254 38.162 1.00 60.12 97 THR A C 1
ATOM 781 O O . THR A 1 97 ? -34.985 -14.240 37.430 1.00 60.12 97 THR A O 1
ATOM 784 N N . LEU A 1 98 ? -35.804 -12.245 38.034 1.00 59.25 98 LEU A N 1
ATOM 785 C CA . LEU A 1 98 ? -36.803 -12.202 36.960 1.00 59.25 98 LEU A CA 1
ATOM 786 C C . LEU A 1 98 ? -36.172 -11.935 35.582 1.00 59.25 98 LEU A C 1
ATOM 788 O O . LEU A 1 98 ? -36.542 -12.598 34.615 1.00 59.25 98 LEU A O 1
ATOM 792 N N . ASN A 1 99 ? -35.176 -11.049 35.486 1.00 53.47 99 ASN A N 1
ATOM 793 C CA . ASN A 1 99 ? -34.499 -10.757 34.215 1.00 53.47 99 ASN A CA 1
ATOM 794 C C . ASN A 1 99 ? -33.538 -11.870 33.754 1.00 53.47 99 ASN A C 1
ATOM 796 O O . ASN A 1 99 ? -33.334 -12.035 32.551 1.00 53.47 99 ASN A O 1
ATOM 800 N N . GLU A 1 100 ? -32.987 -12.674 34.668 1.00 50.91 100 GLU A N 1
ATOM 801 C CA . GLU A 1 100 ? -32.189 -13.861 34.312 1.00 50.91 100 GLU A CA 1
ATOM 802 C C . GLU A 1 100 ? -33.015 -14.952 33.609 1.00 50.91 100 GLU A C 1
ATOM 804 O O . GLU A 1 100 ? -32.457 -15.765 32.872 1.00 50.91 100 GLU A O 1
ATOM 809 N N . SER A 1 101 ? -34.346 -14.946 33.753 1.00 52.75 101 SER A N 1
ATOM 810 C CA . SER A 1 101 ? -35.220 -15.897 3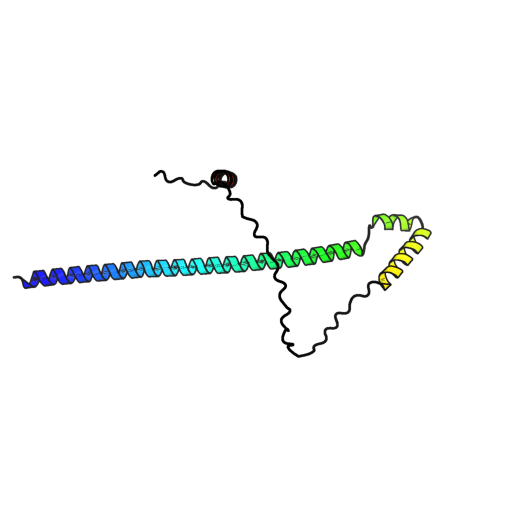3.053 1.00 52.75 101 SER A CA 1
ATOM 811 C C . SER A 1 101 ? -35.487 -15.545 31.579 1.00 52.75 101 SER A C 1
ATOM 813 O O . SER A 1 101 ? -35.826 -16.432 30.796 1.00 52.75 101 SER A O 1
ATOM 815 N N . GLU A 1 102 ? -35.271 -14.288 31.164 1.00 53.75 102 GLU A N 1
ATOM 816 C CA . GLU A 1 102 ? -35.485 -13.828 29.777 1.00 53.75 102 GLU A CA 1
ATOM 817 C C . GLU A 1 102 ? -34.198 -13.783 28.934 1.00 53.75 102 GLU A C 1
ATOM 819 O O . GLU A 1 102 ? -34.241 -13.655 27.706 1.00 53.75 102 GLU A O 1
ATOM 824 N N . HIS A 1 103 ? -33.034 -13.919 29.568 1.00 50.19 103 HIS A N 1
ATOM 825 C CA . HIS A 1 103 ? -31.731 -13.945 28.907 1.00 50.19 103 HIS A CA 1
ATOM 826 C C . HIS A 1 103 ? -31.002 -15.257 29.186 1.00 50.19 103 HIS A C 1
ATOM 828 O O . HIS A 1 103 ? -29.878 -15.277 29.685 1.00 50.19 103 HIS A O 1
ATOM 834 N N . GLN A 1 104 ? -31.617 -16.379 28.795 1.00 49.34 104 GLN A N 1
ATOM 835 C CA . GLN A 1 104 ? -30.822 -17.576 28.542 1.00 49.34 104 GLN A CA 1
ATOM 836 C C . GLN A 1 104 ? -29.775 -17.249 27.464 1.00 49.34 104 GLN A C 1
ATOM 838 O O . GLN A 1 104 ? -30.134 -16.729 26.401 1.00 49.34 104 GLN A O 1
ATOM 843 N N . PRO A 1 105 ? -28.487 -17.557 27.691 1.00 48.38 105 PRO A N 1
ATOM 844 C CA . PRO A 1 105 ? -27.499 -17.471 26.635 1.00 48.38 105 PRO A CA 1
ATOM 845 C C . PRO A 1 105 ? -27.939 -18.438 25.539 1.00 48.38 105 PRO A C 1
ATOM 847 O O . PRO A 1 105 ? -28.125 -19.628 25.796 1.00 48.38 105 PRO A O 1
ATOM 850 N N . HIS A 1 106 ? -28.128 -17.930 24.320 1.00 50.69 106 HIS A N 1
ATOM 851 C CA . HIS A 1 106 ? -28.254 -18.779 23.146 1.00 50.69 106 HIS A CA 1
ATOM 852 C C . HIS A 1 106 ? -27.054 -19.731 23.132 1.00 50.69 106 HIS A C 1
ATOM 854 O O . HIS A 1 106 ? -25.939 -19.327 22.796 1.00 50.69 106 HIS A O 1
ATOM 860 N N . GLN A 1 107 ? -27.281 -20.986 23.528 1.00 45.03 107 GLN A N 1
ATOM 861 C CA . GLN A 1 107 ? -26.352 -22.071 23.278 1.00 45.03 107 GLN A CA 1
ATOM 862 C C . GLN A 1 107 ? -26.162 -22.122 21.765 1.00 45.03 107 GLN A C 1
ATOM 864 O O . GLN A 1 107 ? -27.061 -22.493 21.008 1.00 45.03 107 GLN A O 1
ATOM 869 N N . LEU A 1 108 ? -24.995 -21.667 21.318 1.00 53.59 108 LEU A N 1
ATOM 870 C CA . LEU A 1 108 ? -24.486 -21.934 19.986 1.00 53.59 108 LEU A CA 1
ATOM 871 C C . LEU A 1 108 ? -24.197 -23.434 19.922 1.00 53.59 108 LEU A C 1
ATOM 873 O O . LEU A 1 108 ? -23.084 -23.886 20.181 1.00 53.59 108 LEU A O 1
ATOM 877 N N . ASP A 1 109 ? -25.238 -24.200 19.602 1.00 43.41 109 ASP A N 1
ATOM 878 C CA . ASP A 1 109 ? -25.135 -25.578 19.146 1.00 43.41 109 ASP A CA 1
ATOM 879 C C . ASP A 1 109 ? -24.258 -25.598 17.886 1.00 43.41 109 ASP A C 1
ATOM 881 O O . ASP A 1 109 ? -24.722 -25.421 16.756 1.00 43.41 109 ASP A O 1
ATOM 885 N N . ASN A 1 110 ? -22.961 -25.832 18.080 1.00 46.94 110 ASN A N 1
ATOM 886 C CA . ASN A 1 110 ? -22.030 -26.212 17.027 1.00 46.94 110 ASN A CA 1
ATOM 887 C C . ASN A 1 110 ? -22.361 -27.638 16.563 1.00 46.94 110 ASN A C 1
ATOM 889 O O . ASN A 1 110 ? -21.644 -28.594 16.849 1.00 46.94 110 ASN A O 1
ATOM 893 N N . LYS A 1 111 ? -23.465 -27.792 15.825 1.00 49.97 111 LYS A N 1
ATOM 894 C CA . LYS A 1 111 ? -23.731 -28.998 15.040 1.00 49.97 111 LYS A CA 1
ATOM 895 C C . LYS A 1 111 ? -22.965 -28.903 13.729 1.00 49.97 111 LYS A C 1
ATOM 897 O O . LYS A 1 111 ? -23.386 -28.271 12.762 1.00 49.97 111 LYS A O 1
ATOM 902 N N . THR A 1 112 ? -21.829 -29.583 13.716 1.00 54.34 112 THR A N 1
ATOM 903 C CA . THR A 1 112 ? -21.185 -30.132 12.526 1.00 54.34 112 THR A CA 1
ATOM 904 C C . THR A 1 112 ? -22.215 -30.900 11.688 1.00 54.34 112 THR A C 1
ATOM 906 O O . THR A 1 112 ? -22.570 -32.034 11.989 1.00 54.34 112 THR A O 1
ATOM 909 N N . SER A 1 113 ? -22.715 -30.285 10.614 1.00 44.09 113 SER A N 1
ATOM 910 C CA . SER A 1 113 ? -23.490 -30.986 9.589 1.00 44.09 113 SER A CA 1
ATOM 911 C C . SER A 1 113 ? -23.089 -30.504 8.201 1.00 44.09 113 SER A C 1
ATOM 913 O O . SER A 1 113 ? -23.386 -29.396 7.760 1.00 44.09 113 SER A O 1
ATOM 915 N N . THR A 1 114 ? -22.409 -31.407 7.516 1.00 54.19 114 THR A N 1
ATOM 916 C CA . THR A 1 114 ? -22.054 -31.429 6.104 1.00 54.19 114 THR A CA 1
ATOM 917 C C . THR A 1 114 ? -23.257 -31.162 5.187 1.00 54.19 114 THR A C 1
ATOM 919 O O . THR A 1 114 ? -24.235 -31.905 5.202 1.00 54.19 114 THR A O 1
ATOM 922 N N . LYS A 1 115 ? -23.166 -30.113 4.352 1.00 54.97 115 LYS A N 1
ATOM 923 C CA . LYS A 1 115 ? -23.484 -30.090 2.900 1.00 54.97 115 LYS A CA 1
ATOM 924 C C . LYS A 1 115 ? -23.517 -28.643 2.371 1.00 54.97 115 LYS A C 1
ATOM 926 O O . LYS A 1 115 ? -24.169 -27.792 2.975 1.00 54.97 115 LYS A O 1
ATOM 931 N N . PRO A 1 116 ? -22.892 -28.345 1.216 1.00 49.44 116 PRO A N 1
ATOM 932 C CA . PRO A 1 116 ? -22.975 -27.026 0.603 1.00 49.44 116 PRO A CA 1
ATOM 933 C C . PRO A 1 116 ? -24.353 -26.852 -0.048 1.00 49.44 116 PRO A C 1
ATOM 935 O O . PRO A 1 116 ? -24.660 -27.448 -1.081 1.00 49.44 116 PRO A O 1
ATOM 938 N N . ARG A 1 117 ? -25.213 -26.033 0.561 1.00 50.88 117 ARG A N 1
ATOM 939 C CA . ARG A 1 117 ? -26.478 -25.618 -0.049 1.00 50.88 117 ARG A CA 1
ATOM 940 C C . ARG A 1 117 ? -26.196 -24.442 -0.982 1.00 50.88 117 ARG A C 1
ATOM 942 O O . ARG A 1 117 ? -25.866 -23.350 -0.533 1.00 50.88 117 ARG A O 1
ATOM 949 N N . VAL A 1 118 ? -26.322 -24.688 -2.283 1.00 62.28 118 VAL A N 1
ATOM 950 C CA . VAL A 1 118 ? -26.232 -23.676 -3.345 1.00 62.28 118 VAL A CA 1
ATOM 951 C C . VAL A 1 118 ? -27.165 -22.499 -3.011 1.00 62.28 118 VAL A C 1
ATOM 953 O O . VAL A 1 118 ? -28.361 -22.726 -2.792 1.00 62.28 118 VAL A O 1
ATOM 956 N N . PRO A 1 119 ? -26.675 -21.247 -2.965 1.00 56.06 119 PRO A N 1
ATOM 957 C CA . PRO A 1 119 ? -27.531 -20.108 -2.680 1.00 56.06 119 PRO A CA 1
ATOM 958 C C . PRO A 1 119 ? -28.475 -19.866 -3.863 1.00 56.06 119 PRO A C 1
ATOM 960 O O . PRO A 1 119 ? -28.057 -19.512 -4.967 1.00 56.06 119 PRO A O 1
ATOM 963 N N . ARG A 1 120 ? -29.781 -20.045 -3.628 1.00 62.53 120 ARG A N 1
ATOM 964 C CA . ARG A 1 120 ? -30.824 -19.549 -4.532 1.00 62.53 120 ARG A CA 1
ATOM 965 C C . ARG A 1 120 ? -30.710 -18.025 -4.584 1.00 62.53 120 ARG A C 1
ATOM 967 O O . ARG A 1 120 ? -30.873 -17.353 -3.568 1.00 62.53 120 ARG A O 1
ATOM 974 N N . LYS A 1 121 ? -30.409 -17.494 -5.772 1.00 54.81 121 LYS A N 1
ATOM 975 C CA . LYS A 1 121 ? -30.349 -16.056 -6.058 1.00 54.81 121 LYS A CA 1
ATOM 976 C C . LYS A 1 121 ? -31.687 -15.410 -5.687 1.00 54.81 121 LYS A C 1
ATOM 978 O O . LYS A 1 121 ? -32.698 -15.662 -6.338 1.00 54.81 121 LYS A O 1
ATOM 983 N N . ALA A 1 122 ? -31.689 -14.585 -4.644 1.00 65.62 122 ALA A N 1
ATOM 984 C CA . ALA A 1 122 ? -32.815 -13.715 -4.335 1.00 65.62 122 ALA A CA 1
ATOM 985 C C . ALA A 1 122 ? -32.973 -12.657 -5.447 1.00 65.62 122 ALA A C 1
ATOM 987 O O . ALA A 1 122 ? -31.964 -12.194 -5.992 1.00 65.62 122 ALA A O 1
ATOM 988 N N . PRO A 1 123 ? -34.206 -12.247 -5.795 1.00 60.62 123 PRO A N 1
ATOM 989 C CA . PRO A 1 123 ? -34.424 -11.180 -6.761 1.00 60.62 123 PRO A CA 1
ATOM 990 C C . PRO A 1 123 ? -33.840 -9.874 -6.213 1.00 60.62 123 PRO A C 1
ATOM 992 O O . PRO A 1 123 ? -34.280 -9.342 -5.191 1.00 60.62 123 PRO A O 1
ATOM 995 N N . VAL A 1 124 ? -32.816 -9.367 -6.900 1.00 55.69 124 VAL A N 1
ATOM 996 C CA . VAL A 1 124 ? -32.147 -8.106 -6.581 1.00 55.69 124 VAL A CA 1
ATOM 997 C C . VAL A 1 124 ? -33.159 -6.975 -6.753 1.00 55.69 124 VAL A C 1
ATOM 999 O O . VAL A 1 124 ? -33.448 -6.541 -7.869 1.00 55.69 124 VAL A O 1
ATOM 1002 N N . LYS A 1 125 ? -33.707 -6.474 -5.640 1.00 60.22 125 LYS A N 1
ATOM 1003 C CA . LYS A 1 125 ? -34.446 -5.209 -5.634 1.00 60.22 125 LYS A CA 1
ATOM 1004 C C . LYS A 1 125 ? -33.478 -4.113 -6.072 1.00 60.22 125 LYS A C 1
ATOM 1006 O O . LYS A 1 125 ? -32.531 -3.774 -5.365 1.00 60.22 125 LYS A O 1
ATOM 1011 N N . ARG A 1 126 ? -33.708 -3.591 -7.276 1.00 60.28 126 ARG A N 1
ATOM 1012 C CA . ARG A 1 126 ? -32.930 -2.528 -7.916 1.00 60.28 126 ARG A CA 1
ATOM 1013 C C . ARG A 1 126 ? -33.068 -1.246 -7.091 1.00 60.28 126 ARG A C 1
ATOM 1015 O O . ARG A 1 126 ? -33.979 -0.449 -7.303 1.00 60.28 126 ARG A O 1
ATOM 1022 N N . VAL A 1 127 ? -32.177 -1.058 -6.119 1.00 59.19 127 VAL A N 1
ATOM 1023 C CA . VAL A 1 127 ? -32.068 0.192 -5.363 1.00 59.19 127 VAL A CA 1
ATOM 1024 C C . VAL A 1 127 ? -31.627 1.271 -6.347 1.00 59.19 127 VAL A C 1
ATOM 1026 O O . VAL A 1 127 ? -30.484 1.283 -6.804 1.00 59.19 127 VAL A O 1
ATOM 1029 N N . LYS A 1 128 ? -32.546 2.176 -6.701 1.00 61.59 128 LYS A N 1
ATOM 1030 C CA . LYS A 1 128 ? -32.226 3.404 -7.434 1.00 61.59 128 LYS A CA 1
ATOM 1031 C C . LYS A 1 128 ? -31.331 4.262 -6.535 1.00 61.59 128 LYS A C 1
ATOM 1033 O O . LYS A 1 128 ? -31.816 5.078 -5.754 1.00 61.59 128 LYS A O 1
ATOM 1038 N N . ARG A 1 129 ? -30.014 4.052 -6.609 1.00 58.56 129 ARG A N 1
ATOM 1039 C CA . ARG A 1 129 ? -29.020 4.940 -5.999 1.00 58.56 129 ARG A CA 1
ATOM 1040 C C . ARG A 1 129 ? -29.181 6.314 -6.646 1.00 58.56 129 ARG A C 1
ATOM 1042 O O . ARG A 1 129 ? -28.841 6.499 -7.810 1.00 58.56 129 ARG A O 1
ATOM 1049 N N . LYS A 1 130 ? -29.717 7.277 -5.890 1.00 62.06 130 LYS A N 1
ATOM 1050 C CA . LYS A 1 130 ? -29.622 8.698 -6.232 1.00 62.06 130 LYS A CA 1
ATOM 1051 C C . LYS A 1 130 ? -28.137 9.053 -6.226 1.00 62.06 130 LYS A C 1
ATOM 1053 O O . LYS A 1 130 ? -27.545 9.215 -5.162 1.00 62.06 130 LYS A O 1
ATOM 1058 N N . VAL A 1 131 ? -27.535 9.122 -7.411 1.00 55.78 131 VAL A N 1
ATOM 1059 C CA . VAL A 1 131 ? -26.194 9.676 -7.601 1.00 55.78 131 VAL A CA 1
ATOM 1060 C C . VAL A 1 131 ? -26.285 11.141 -7.190 1.00 55.78 131 VAL A C 1
ATOM 1062 O O . VAL A 1 131 ? -26.826 11.976 -7.915 1.00 55.78 131 VAL A O 1
ATOM 1065 N N . ARG A 1 132 ? -25.838 11.452 -5.970 1.00 58.72 132 ARG A N 1
ATOM 1066 C CA . ARG A 1 132 ? -25.617 12.837 -5.564 1.00 58.72 132 ARG A CA 1
ATOM 1067 C C . ARG A 1 132 ? -24.528 13.367 -6.492 1.00 58.72 132 ARG A C 1
ATOM 1069 O O . ARG A 1 132 ? -23.404 12.878 -6.439 1.00 58.72 132 ARG A O 1
ATOM 1076 N N . LYS A 1 133 ? -24.879 14.315 -7.368 1.00 64.69 133 LYS A N 1
ATOM 1077 C CA . LYS A 1 133 ? -23.906 15.081 -8.154 1.00 64.69 133 LYS A CA 1
ATOM 1078 C C . LYS A 1 133 ? -22.872 15.632 -7.173 1.00 64.69 133 LYS A C 1
ATOM 1080 O O . LYS A 1 133 ? -23.228 16.423 -6.297 1.00 64.69 133 LYS A O 1
ATOM 1085 N N . ALA A 1 134 ? -21.631 15.162 -7.280 1.00 59.31 134 ALA A N 1
ATOM 1086 C CA . ALA A 1 134 ? -20.517 15.735 -6.546 1.00 59.31 134 ALA A CA 1
ATOM 1087 C C . ALA A 1 134 ? -20.454 17.218 -6.924 1.00 59.31 134 ALA A C 1
ATOM 1089 O O . ALA A 1 134 ? -20.391 17.559 -8.106 1.00 59.31 134 ALA A O 1
ATOM 1090 N N . ARG A 1 135 ? -20.579 18.105 -5.933 1.00 67.31 135 ARG A N 1
ATOM 1091 C CA . ARG A 1 135 ? -20.378 19.534 -6.164 1.00 67.31 135 ARG A CA 1
ATOM 1092 C C . ARG A 1 135 ? -18.921 19.700 -6.576 1.00 67.31 135 ARG A C 1
ATOM 1094 O O . ARG A 1 135 ? -18.039 19.276 -5.834 1.00 67.31 135 ARG A O 1
ATOM 1101 N N . ALA A 1 136 ? -18.693 20.267 -7.757 1.00 67.38 136 ALA A N 1
ATOM 1102 C CA . ALA A 1 136 ? -17.360 20.639 -8.198 1.00 67.38 136 ALA A CA 1
ATOM 1103 C C . ALA A 1 136 ? -16.767 21.583 -7.145 1.00 67.38 136 ALA A C 1
ATOM 1105 O O . ALA A 1 136 ? -17.291 22.677 -6.920 1.00 67.38 136 ALA A O 1
ATOM 1106 N N . VAL A 1 137 ? -15.736 21.117 -6.443 1.00 69.81 137 VAL A N 1
ATOM 1107 C CA . VAL A 1 137 ? -14.986 21.949 -5.503 1.00 69.81 137 VAL A CA 1
ATOM 1108 C C . VAL A 1 137 ? -14.231 22.963 -6.347 1.00 69.81 137 VAL A C 1
ATOM 1110 O O . VAL A 1 137 ? -13.524 22.588 -7.284 1.00 69.81 137 VAL A O 1
ATOM 1113 N N . LYS A 1 138 ? -14.432 24.252 -6.066 1.00 81.75 138 LYS A N 1
ATOM 1114 C CA . LYS A 1 138 ? -13.751 25.310 -6.808 1.00 81.75 138 LYS A CA 1
ATOM 1115 C C . LYS A 1 138 ? -12.240 25.168 -6.565 1.00 81.75 138 LYS A C 1
ATOM 1117 O O . LYS A 1 138 ? -11.844 24.956 -5.419 1.00 81.75 138 LYS A O 1
ATOM 1122 N N . PRO A 1 139 ? -11.387 25.327 -7.591 1.00 74.38 139 PRO A N 1
ATOM 1123 C CA . PRO A 1 139 ? -9.935 25.172 -7.452 1.00 74.38 139 PRO A CA 1
ATOM 1124 C C . PRO A 1 139 ? -9.328 26.023 -6.323 1.00 74.38 139 PRO A C 1
ATOM 1126 O O . PRO A 1 139 ? -8.375 25.606 -5.670 1.00 74.38 139 PRO A O 1
ATOM 1129 N N . ALA A 1 140 ? -9.919 27.190 -6.046 1.00 74.56 140 ALA A N 1
ATOM 1130 C CA . ALA A 1 140 ? -9.505 28.083 -4.965 1.00 74.56 140 ALA A CA 1
ATOM 1131 C C . ALA A 1 140 ? -9.653 27.465 -3.559 1.00 74.56 140 ALA A C 1
ATOM 1133 O O . ALA A 1 140 ? -8.783 27.658 -2.709 1.00 74.56 140 ALA A O 1
ATOM 1134 N N . ASP A 1 141 ? -10.706 26.679 -3.320 1.00 76.88 141 ASP A N 1
ATOM 1135 C CA . ASP A 1 141 ? -10.955 26.053 -2.014 1.00 76.88 141 ASP A CA 1
ATOM 1136 C C . ASP A 1 141 ? -9.965 24.910 -1.752 1.00 76.88 141 ASP A C 1
ATOM 1138 O O . ASP A 1 141 ? -9.500 24.711 -0.627 1.00 76.88 141 ASP A O 1
ATOM 1142 N N . LEU A 1 142 ? -9.570 24.207 -2.817 1.00 75.75 142 LEU A N 1
ATOM 114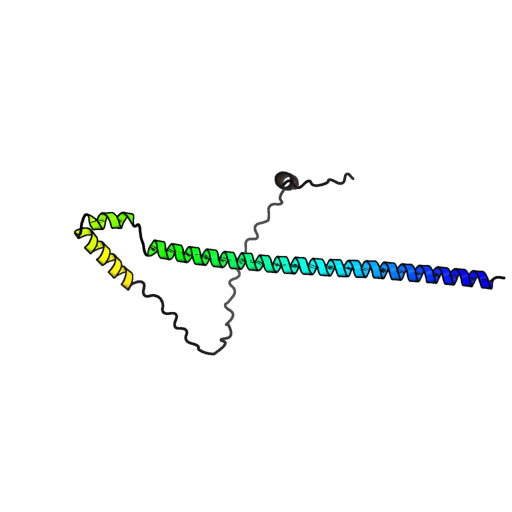3 C CA . LEU A 1 142 ? -8.573 23.140 -2.766 1.00 75.75 142 LEU A CA 1
ATOM 1144 C C . LEU A 1 142 ? -7.178 23.696 -2.440 1.00 75.75 142 LEU A C 1
ATOM 1146 O O . LEU A 1 142 ? -6.488 23.159 -1.577 1.00 75.75 142 LEU A O 1
ATOM 1150 N N . ARG A 1 143 ? -6.802 24.837 -3.038 1.00 77.88 143 ARG A N 1
ATOM 1151 C CA . ARG A 1 143 ? -5.540 25.539 -2.731 1.00 77.88 143 ARG A CA 1
ATOM 1152 C C . ARG A 1 143 ? -5.467 25.983 -1.269 1.00 77.88 143 ARG A C 1
ATOM 1154 O O . ARG A 1 143 ? -4.430 25.827 -0.627 1.00 77.88 143 ARG A O 1
ATOM 1161 N N . ARG A 1 144 ? -6.570 26.506 -0.721 1.00 75.75 144 ARG A N 1
ATOM 1162 C CA . ARG A 1 144 ? -6.631 26.927 0.687 1.00 75.75 144 ARG A CA 1
ATOM 1163 C C . ARG A 1 144 ? -6.499 25.736 1.639 1.00 75.75 144 ARG A C 1
ATOM 1165 O O 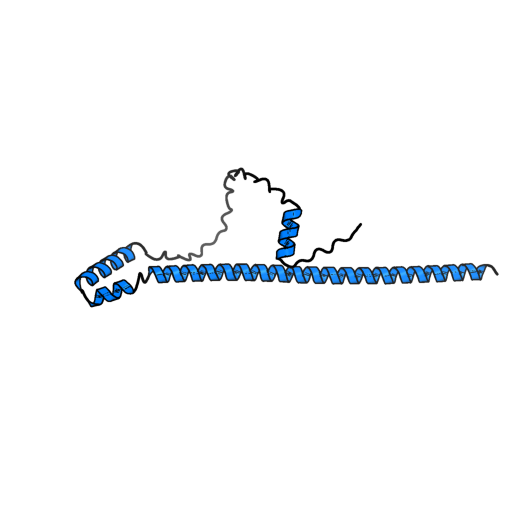. ARG A 1 144 ? -5.771 25.834 2.622 1.00 75.75 144 ARG A O 1
ATOM 1172 N N . SER A 1 145 ? -7.147 24.614 1.321 1.00 79.56 145 SER A N 1
ATOM 1173 C CA . SER A 1 145 ? -7.033 23.375 2.099 1.00 79.56 145 SER A CA 1
ATOM 1174 C C . SER A 1 145 ? -5.611 22.807 2.086 1.00 79.56 145 SER A C 1
ATOM 1176 O O . SER A 1 145 ? -5.130 22.368 3.126 1.00 79.56 145 SER A O 1
ATOM 1178 N N . LEU A 1 146 ? -4.926 22.835 0.939 1.00 78.62 146 LEU A N 1
ATOM 1179 C CA . LEU A 1 146 ? -3.555 22.329 0.813 1.00 78.62 146 LEU A CA 1
ATOM 1180 C C . LEU A 1 146 ? -2.541 23.206 1.565 1.00 78.62 146 LEU A C 1
ATOM 1182 O O . LEU A 1 146 ? -1.668 22.673 2.246 1.00 78.62 146 LEU A O 1
ATOM 1186 N N . ARG A 1 147 ? -2.713 24.539 1.552 1.00 79.06 147 ARG A N 1
ATOM 1187 C CA . ARG A 1 147 ? -1.887 25.453 2.366 1.00 79.06 147 ARG A CA 1
ATOM 1188 C C . ARG A 1 147 ? -2.037 25.211 3.867 1.00 79.06 147 ARG A C 1
ATOM 1190 O O . ARG A 1 147 ? -1.041 25.241 4.580 1.00 79.06 147 ARG A O 1
ATOM 1197 N N . LEU A 1 148 ? 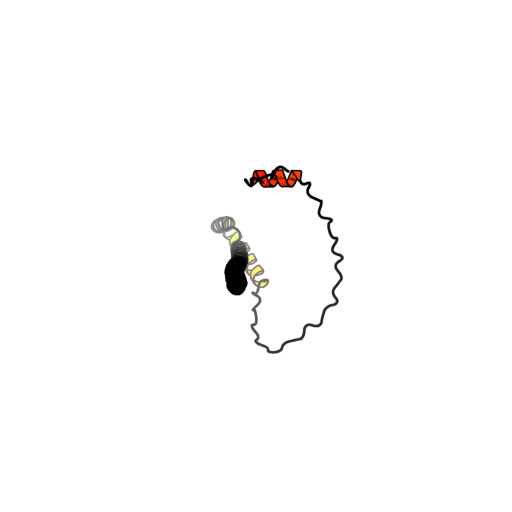-3.253 24.942 4.352 1.00 80.06 148 LEU A N 1
ATOM 1198 C CA . LEU A 1 148 ? -3.485 24.630 5.771 1.00 80.06 148 LEU A CA 1
ATOM 1199 C C . LEU A 1 148 ? -2.839 23.307 6.206 1.00 80.06 148 LEU A C 1
ATOM 1201 O O . LEU A 1 148 ? -2.568 23.125 7.387 1.00 80.06 148 LEU A O 1
ATOM 1205 N N . GLN A 1 149 ? -2.572 22.404 5.262 1.00 81.81 149 GLN A N 1
ATOM 1206 C CA . GLN A 1 149 ? -1.863 21.147 5.505 1.00 81.81 149 GLN A CA 1
ATOM 1207 C C . GLN A 1 149 ? -0.341 21.274 5.324 1.00 81.81 149 GLN A C 1
ATOM 1209 O O . GLN A 1 149 ? 0.360 20.269 5.378 1.00 81.81 149 GLN A O 1
ATOM 1214 N N . GLY A 1 150 ? 0.180 22.489 5.108 1.00 79.00 150 GLY A N 1
ATOM 1215 C CA . GLY A 1 150 ? 1.613 22.732 4.924 1.00 79.00 150 GLY A CA 1
ATOM 1216 C C . GLY A 1 150 ? 2.162 22.271 3.571 1.00 79.00 150 GLY A C 1
ATOM 1217 O O . GLY A 1 150 ? 3.375 22.191 3.406 1.00 79.00 150 GLY A O 1
ATOM 1218 N N . ILE A 1 151 ? 1.297 21.972 2.597 1.00 81.38 151 ILE A N 1
ATOM 1219 C CA . ILE A 1 151 ? 1.712 21.524 1.265 1.00 81.38 151 ILE A CA 1
ATOM 1220 C C . ILE A 1 151 ? 1.955 22.761 0.395 1.00 81.38 151 ILE A C 1
ATOM 1222 O O . ILE A 1 151 ? 1.015 23.452 -0.013 1.00 81.38 151 ILE A O 1
ATOM 1226 N N . THR A 1 152 ? 3.223 23.054 0.107 1.00 74.94 152 THR A N 1
ATOM 1227 C CA . THR A 1 152 ? 3.620 24.101 -0.840 1.00 74.94 152 THR A CA 1
ATOM 1228 C C . THR A 1 152 ? 3.473 23.584 -2.265 1.00 74.94 152 THR A C 1
ATOM 1230 O O . THR A 1 152 ? 4.246 22.742 -2.715 1.00 74.94 152 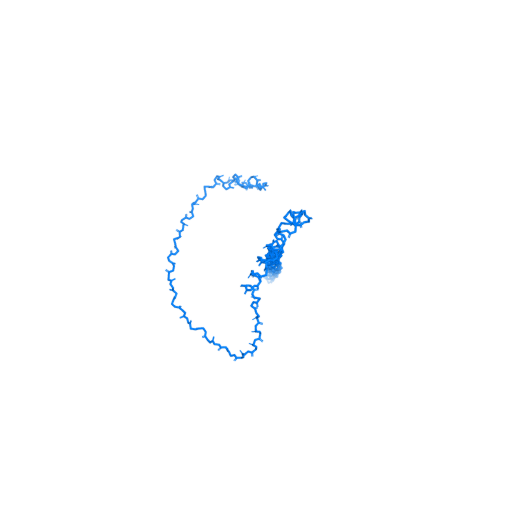THR A O 1
ATOM 1233 N N . VAL A 1 153 ? 2.460 24.078 -2.975 1.00 75.94 153 VAL A N 1
ATOM 1234 C CA . VAL A 1 153 ? 2.307 23.845 -4.415 1.00 75.94 153 VAL A CA 1
ATOM 1235 C C . VAL A 1 153 ? 3.309 24.751 -5.127 1.00 75.94 153 VAL A C 1
ATOM 1237 O O . VAL A 1 153 ? 3.180 25.971 -5.050 1.00 75.94 153 VAL A O 1
ATOM 1240 N N . ILE A 1 154 ? 4.324 24.155 -5.752 1.00 75.19 154 ILE A N 1
ATOM 1241 C CA . ILE A 1 154 ? 5.282 24.859 -6.608 1.00 75.19 154 ILE A CA 1
ATOM 1242 C C . ILE A 1 154 ? 4.530 25.188 -7.899 1.00 75.19 154 ILE A C 1
ATOM 1244 O O . ILE A 1 154 ? 4.138 24.283 -8.634 1.00 75.19 154 ILE A O 1
ATOM 1248 N N . GLU A 1 155 ? 4.227 26.467 -8.113 1.00 71.00 155 GLU A N 1
ATOM 1249 C CA . GLU A 1 155 ? 3.672 26.942 -9.379 1.00 71.00 155 GLU A CA 1
ATOM 1250 C C . GLU A 1 155 ? 4.849 27.087 -10.351 1.00 71.00 155 GLU A C 1
ATOM 1252 O O . GLU A 1 155 ? 5.703 27.950 -10.166 1.00 71.00 155 GLU A O 1
ATOM 1257 N N . GLU A 1 156 ? 4.931 26.197 -11.342 1.00 63.78 156 GLU A N 1
ATOM 1258 C CA . GLU A 1 156 ? 5.743 26.455 -12.529 1.00 63.78 156 GLU A CA 1
ATOM 1259 C C . GLU A 1 156 ? 5.079 27.623 -13.268 1.00 63.78 156 GLU A C 1
ATOM 1261 O O . GLU A 1 156 ? 3.945 27.505 -13.744 1.00 63.78 156 GLU A O 1
ATOM 1266 N N . GLU A 1 157 ? 5.740 28.783 -13.263 1.00 60.69 157 GLU A N 1
ATOM 1267 C CA . GLU A 1 157 ? 5.353 29.902 -14.120 1.00 60.69 157 GLU A CA 1
ATOM 1268 C C . GLU A 1 157 ? 5.480 29.478 -15.596 1.00 60.69 157 GLU A C 1
ATOM 1270 O O . GLU A 1 157 ? 6.427 28.762 -15.935 1.00 60.69 157 GLU A O 1
ATOM 1275 N N . PRO A 1 158 ? 4.520 29.866 -16.456 1.00 63.69 158 PRO A N 1
ATOM 1276 C CA . PRO A 1 158 ? 4.538 29.539 -17.879 1.00 63.69 158 PRO A CA 1
ATOM 1277 C C . PRO A 1 158 ? 5.645 30.258 -18.659 1.00 63.69 158 PRO A C 1
ATOM 1279 O O . PRO A 1 158 ? 5.981 31.411 -18.302 1.00 63.69 158 PRO A O 1
#

Sequence (158 aa):
MSGTQDHEQNVDAQMQLIQAQNSANYYYDAYQSCASQLNSCRQQLLHEQKNVRDLQTHLRSISLELRWYQAAFPNAKDTYHLQTDPSKAANLVAKITLNESEHQPHQLDNKTSTKPRVPRKAPVKRVKRKVRKARAVKPADLRRSLRLQGITVIEEEP

Foldseek 3Di:
DPPVVVVVVVVVVVVVVVVVVVVVVVVVVVVVVVVVVVVVVVVVVVVVVVVVVVVVVVVVVVVVVVVVVCVVDPDPVVVVVCVVDVVVVVVVVVVVVVVVVVDDPPPPPPDDDDDDDDDDDDPPPPPPPPPPPDPPDPVVVVVVVCVVVVNDDDDDDD